Protein AF-A0A933JMQ9-F1 (afdb_monomer)

Solvent-accessible surface area (backbone atoms only — not comparable to full-atom values): 10063 Å² total; per-residue (Å²): 136,86,81,81,79,75,76,70,71,71,78,84,66,89,56,101,72,73,67,90,61,61,80,86,58,69,77,81,62,94,54,58,66,63,51,56,69,72,46,51,73,66,56,51,49,51,52,50,54,51,50,53,54,57,72,73,46,56,68,68,60,53,48,56,49,53,53,49,48,52,54,49,67,73,40,56,73,70,57,37,47,54,52,46,53,52,47,56,56,53,67,72,46,53,73,68,55,48,50,51,52,49,53,56,46,55,56,50,67,73,45,57,72,67,59,42,49,51,51,50,52,52,51,45,56,56,68,71,43,52,74,66,56,45,50,55,50,52,52,52,52,50,56,57,66,73,46,52,75,68,56,50,50,52,50,51,51,54,55,50,51,58,58,62,76,74,110

Mean predicted aligned error: 11.61 Å

Sequence (167 aa):
MRTSRRQFIAASVGSALVWTADPARADPPPDRVAWWNSLSPEDKAELRERLKRWKAMPAEKRQEILEAAQKLHALEPREREAVRDSFRRYRGFGPRDRARMRRNYDEFRKLPPDERHRLKKLAMKFGELSPEDKAKLIERINRWRDLTPEQKQKLRKRIRARRQGNQ

Foldseek 3Di:
DDDPPPPPPPLPPPQPDDDPPQPVDDDCPPDNPVVQVPDDPVRNVVVVVSVVVLVPDDPVSNVVVVVVVVVLVPDDPVVNVVSSVVVVVLVPDDPVVVVVVSVVVVVLVPDDPVVNVVVSVVVVVLVPDDPVVNVVVVVVVVVQVPDDPVRNVVVVVVVVVVVVVVD

Structure (mmCIF, N/CA/C/O backbone):
data_AF-A0A933JMQ9-F1
#
_entry.id   AF-A0A933JMQ9-F1
#
loop_
_atom_site.group_PDB
_atom_site.id
_atom_site.type_symbol
_atom_site.label_atom_id
_atom_site.label_alt_id
_atom_site.label_comp_id
_atom_site.label_asym_id
_atom_site.label_entity_id
_atom_site.label_seq_id
_atom_site.pdbx_PDB_ins_code
_atom_site.Cartn_x
_atom_site.Cartn_y
_atom_site.Cartn_z
_atom_site.occupancy
_atom_site.B_iso_or_equiv
_atom_site.auth_seq_id
_atom_site.auth_comp_id
_atom_site.auth_asym_id
_atom_site.auth_atom_id
_atom_site.pdbx_PDB_model_num
ATOM 1 N N . MET A 1 1 ? -9.388 30.200 3.494 1.00 30.69 1 MET A N 1
ATOM 2 C CA . MET A 1 1 ? -9.664 28.928 4.204 1.00 30.69 1 MET A CA 1
ATOM 3 C C . MET A 1 1 ? -9.067 27.769 3.407 1.00 30.69 1 MET A C 1
ATOM 5 O O . MET A 1 1 ? -9.546 27.476 2.323 1.00 30.69 1 MET A O 1
ATOM 9 N N . ARG A 1 2 ? -7.959 27.175 3.873 1.00 30.89 2 ARG A N 1
ATOM 10 C CA . ARG A 1 2 ? -7.242 26.085 3.180 1.00 30.89 2 ARG A CA 1
ATOM 11 C C . ARG A 1 2 ? -7.765 24.731 3.670 1.00 30.89 2 ARG A C 1
ATOM 13 O O . ARG A 1 2 ? -7.310 24.230 4.692 1.00 30.89 2 ARG A O 1
ATOM 20 N N . THR A 1 3 ? -8.707 24.123 2.954 1.00 29.98 3 THR A N 1
ATOM 21 C CA . THR A 1 3 ? -9.078 22.719 3.185 1.00 29.98 3 THR A CA 1
ATOM 22 C C . THR A 1 3 ? -7.978 21.816 2.642 1.00 29.98 3 THR A C 1
ATOM 24 O O . THR A 1 3 ? -7.867 21.585 1.439 1.00 29.98 3 THR A O 1
ATOM 27 N N . SER A 1 4 ? -7.141 21.319 3.548 1.00 30.45 4 SER A N 1
ATOM 28 C CA . SER A 1 4 ? -6.141 20.292 3.275 1.00 30.45 4 SER A CA 1
ATOM 29 C C . SER A 1 4 ? -6.853 18.967 2.983 1.00 30.45 4 SER A C 1
ATOM 31 O O . SER A 1 4 ? -7.064 18.148 3.873 1.00 30.45 4 SER A O 1
ATOM 33 N N . ARG A 1 5 ? -7.259 18.750 1.726 1.00 36.53 5 ARG A N 1
ATOM 34 C CA . ARG A 1 5 ? -7.640 17.422 1.227 1.00 36.53 5 ARG A CA 1
ATOM 35 C C . ARG A 1 5 ? -6.366 16.590 1.093 1.00 36.53 5 ARG A C 1
ATOM 37 O O . ARG A 1 5 ? -5.808 16.443 0.011 1.00 36.53 5 ARG A O 1
ATOM 44 N N . ARG A 1 6 ? -5.876 16.056 2.214 1.00 32.38 6 ARG A N 1
ATOM 45 C CA . ARG A 1 6 ? -4.924 14.941 2.201 1.00 32.38 6 ARG A CA 1
ATOM 46 C C . ARG A 1 6 ? -5.702 13.699 1.789 1.00 32.38 6 ARG A C 1
ATOM 48 O O . ARG A 1 6 ? -6.183 12.945 2.627 1.00 32.38 6 ARG A O 1
ATOM 55 N N . GLN A 1 7 ? -5.866 13.527 0.481 1.00 30.81 7 GLN A N 1
ATOM 56 C CA . GLN A 1 7 ? -6.323 12.269 -0.078 1.00 30.81 7 GLN A CA 1
ATOM 57 C C . GLN A 1 7 ? -5.282 11.208 0.289 1.00 30.81 7 GLN A C 1
ATOM 59 O O . GLN A 1 7 ? -4.208 11.123 -0.302 1.00 30.81 7 GLN A O 1
ATOM 64 N N . PHE A 1 8 ? -5.571 10.410 1.314 1.00 28.56 8 PHE A N 1
ATOM 65 C CA . PHE A 1 8 ? -4.935 9.111 1.439 1.00 28.56 8 PHE A CA 1
ATOM 66 C C . PHE A 1 8 ? -5.478 8.279 0.286 1.00 28.56 8 PHE A C 1
ATOM 68 O O . PHE A 1 8 ? -6.550 7.682 0.387 1.00 28.56 8 PHE A O 1
ATOM 75 N N . ILE A 1 9 ? -4.741 8.252 -0.823 1.00 30.95 9 ILE A N 1
ATOM 76 C CA . ILE A 1 9 ? -4.864 7.169 -1.786 1.00 30.95 9 ILE A CA 1
ATOM 77 C C . ILE A 1 9 ? -4.535 5.916 -0.981 1.00 30.95 9 ILE A C 1
ATOM 79 O O . ILE A 1 9 ? -3.373 5.614 -0.711 1.00 30.95 9 ILE A O 1
ATOM 83 N N . ALA A 1 10 ? -5.578 5.220 -0.521 1.00 28.97 10 ALA A N 1
ATOM 84 C CA . ALA A 1 10 ? -5.474 3.833 -0.121 1.00 28.97 10 ALA A CA 1
ATOM 85 C C . ALA A 1 10 ? -4.756 3.160 -1.283 1.00 28.97 10 ALA A C 1
ATOM 87 O O . ALA A 1 10 ? -5.319 3.112 -2.378 1.00 28.97 10 ALA A O 1
ATOM 88 N N . ALA A 1 11 ? -3.489 2.792 -1.067 1.00 30.73 11 ALA A N 1
ATOM 89 C CA . ALA A 1 11 ? -2.589 2.297 -2.090 1.00 30.73 11 ALA A CA 1
ATOM 90 C C . ALA A 1 11 ? -3.276 1.131 -2.800 1.00 30.73 11 ALA A C 1
ATOM 92 O O . ALA A 1 11 ? -3.293 -0.008 -2.339 1.00 30.73 11 ALA A O 1
ATOM 93 N N . SER A 1 12 ? -3.920 1.464 -3.913 1.00 31.66 12 SER A N 1
ATOM 94 C CA . SER A 1 12 ? -4.711 0.567 -4.734 1.00 31.66 12 SER A CA 1
ATOM 95 C C . SER A 1 12 ? -3.762 -0.084 -5.721 1.00 31.66 12 SER A C 1
ATOM 97 O O . SER A 1 12 ? -3.958 -0.006 -6.923 1.00 31.66 12 SER A O 1
ATOM 99 N N . VAL A 1 13 ? -2.687 -0.677 -5.202 1.00 35.91 13 VAL A N 1
ATOM 100 C CA . VAL A 1 13 ? -1.747 -1.461 -5.996 1.00 35.91 13 VAL A CA 1
ATOM 101 C C . VAL A 1 13 ? -1.381 -2.709 -5.206 1.00 35.91 13 VAL A C 1
ATOM 103 O O . VAL A 1 13 ? -0.222 -3.009 -4.942 1.00 35.91 13 VAL A O 1
ATOM 106 N N . GLY A 1 14 ? -2.394 -3.485 -4.831 1.00 36.31 14 GLY A N 1
ATOM 107 C CA . GLY A 1 14 ? -2.199 -4.923 -4.879 1.00 36.31 14 GLY A CA 1
ATOM 108 C C . GLY A 1 14 ? -2.503 -5.381 -6.294 1.00 36.31 14 GLY A C 1
ATOM 109 O O . GLY A 1 14 ? -3.599 -5.789 -6.667 1.00 36.31 14 GLY A O 1
ATOM 110 N N . SER A 1 15 ? -1.472 -5.243 -7.104 1.00 34.50 15 SER A N 1
ATOM 111 C CA . SER A 1 15 ? -1.192 -6.122 -8.215 1.00 34.50 15 SER A CA 1
ATOM 112 C C . SER A 1 15 ? 0.311 -6.130 -8.332 1.00 34.50 15 SER A C 1
ATOM 114 O O . SER A 1 15 ? 0.947 -5.108 -8.574 1.00 34.50 15 SER A O 1
ATOM 116 N N . ALA A 1 16 ? 0.867 -7.293 -8.024 1.00 36.97 16 ALA A N 1
ATOM 117 C CA . ALA A 1 16 ? 2.265 -7.626 -8.155 1.00 36.97 16 ALA A CA 1
ATOM 118 C C . ALA A 1 16 ? 2.691 -7.497 -9.621 1.00 36.97 16 ALA A C 1
ATOM 120 O O . ALA A 1 16 ? 2.722 -8.489 -10.329 1.00 36.97 16 ALA A O 1
ATOM 121 N N . LEU A 1 17 ? 2.956 -6.263 -10.044 1.00 35.16 17 LEU A N 1
ATOM 122 C CA . LEU A 1 17 ? 3.729 -5.835 -11.208 1.00 35.16 17 LEU A CA 1
ATOM 123 C C . LEU A 1 17 ? 3.937 -4.335 -11.107 1.00 35.16 17 LEU A C 1
ATOM 125 O O . LEU A 1 17 ? 3.631 -3.545 -11.996 1.00 35.16 17 LEU A O 1
ATOM 129 N N . VAL A 1 18 ? 4.486 -3.936 -9.968 1.00 35.41 18 VAL A N 1
ATOM 130 C CA . VAL A 1 18 ? 5.173 -2.666 -9.959 1.00 35.41 18 VAL A CA 1
ATOM 131 C C . VAL A 1 18 ? 6.511 -2.912 -10.630 1.00 35.41 18 VAL A C 1
ATOM 133 O O . VAL A 1 18 ? 7.369 -3.611 -10.091 1.00 35.41 18 VAL A O 1
ATOM 136 N N . TRP A 1 19 ? 6.601 -2.420 -11.862 1.00 36.66 19 TRP A N 1
ATOM 137 C CA . TRP A 1 19 ? 7.791 -1.812 -12.436 1.00 36.66 19 TRP A CA 1
ATOM 138 C C . TRP A 1 19 ? 8.995 -1.866 -11.484 1.00 36.66 19 TRP A C 1
ATOM 140 O O . TRP A 1 19 ? 9.073 -1.117 -10.514 1.00 36.66 19 TRP A O 1
ATOM 150 N N . THR A 1 20 ? 9.968 -2.731 -11.757 1.00 36.00 20 THR A N 1
ATOM 151 C CA . THR A 1 20 ? 11.295 -2.605 -11.138 1.00 36.00 20 THR A CA 1
ATOM 152 C C . THR A 1 20 ? 12.093 -1.446 -11.750 1.00 36.00 20 THR A C 1
ATOM 154 O O . THR A 1 20 ? 13.255 -1.252 -11.416 1.00 36.00 20 THR A O 1
ATOM 157 N N . ALA A 1 21 ? 11.494 -0.627 -12.620 1.00 34.66 21 ALA A N 1
ATOM 158 C CA . ALA A 1 21 ? 12.013 0.702 -12.893 1.00 34.66 21 ALA A CA 1
ATOM 159 C C . ALA A 1 21 ? 11.570 1.598 -11.738 1.00 34.66 21 ALA A C 1
ATOM 161 O O . ALA A 1 21 ? 10.384 1.717 -11.436 1.00 34.66 21 ALA A O 1
ATOM 162 N N . ASP A 1 22 ? 12.559 2.152 -11.050 1.00 34.91 22 ASP A N 1
ATOM 163 C CA . ASP A 1 22 ? 12.359 3.231 -10.106 1.00 34.91 22 ASP A CA 1
ATOM 164 C C . ASP A 1 22 ? 11.391 4.265 -10.707 1.00 34.91 22 ASP A C 1
ATOM 166 O O . ASP A 1 22 ? 11.686 4.794 -11.781 1.00 34.91 22 A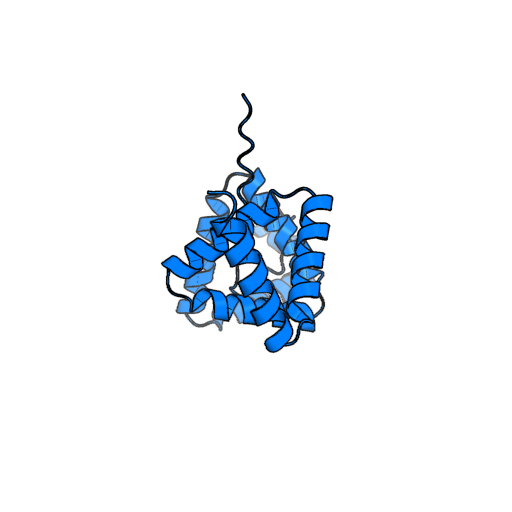SP A O 1
ATOM 170 N N . PRO A 1 23 ? 10.244 4.570 -10.077 1.00 40.47 23 PRO A N 1
ATOM 171 C CA . PRO A 1 23 ? 9.384 5.641 -10.559 1.00 40.47 23 PRO A CA 1
ATOM 172 C C . PRO A 1 23 ? 10.049 7.031 -10.484 1.00 40.47 23 PRO A C 1
ATOM 174 O O . PRO A 1 23 ? 9.430 8.012 -10.894 1.00 40.47 23 PRO A O 1
ATOM 177 N N . ALA A 1 24 ? 11.284 7.121 -9.970 1.00 40.38 24 ALA A N 1
ATOM 178 C CA . ALA A 1 24 ? 12.175 8.265 -10.133 1.00 40.38 24 ALA A CA 1
ATOM 179 C C . ALA A 1 24 ? 12.705 8.451 -11.571 1.00 40.38 24 ALA A C 1
ATOM 181 O O . ALA A 1 24 ? 13.220 9.525 -11.873 1.00 40.38 24 ALA A O 1
ATOM 182 N N . ARG A 1 25 ? 12.579 7.468 -12.482 1.00 42.81 25 ARG A N 1
ATOM 183 C CA . ARG A 1 25 ? 12.812 7.715 -13.913 1.00 42.81 25 ARG A CA 1
ATOM 184 C C . ARG A 1 25 ? 11.520 8.217 -14.556 1.00 42.81 25 ARG A C 1
ATOM 186 O O . ARG A 1 25 ? 10.492 7.546 -14.523 1.00 42.81 25 ARG A O 1
ATOM 193 N N . ALA A 1 26 ? 11.639 9.443 -15.057 1.00 46.56 26 ALA A N 1
ATOM 194 C CA . ALA A 1 26 ? 10.685 10.253 -15.793 1.00 46.56 26 ALA A CA 1
ATOM 195 C C . ALA A 1 26 ? 9.916 9.495 -16.888 1.00 46.56 26 ALA A C 1
ATOM 197 O O . ALA A 1 26 ? 10.225 8.348 -17.216 1.00 46.56 26 ALA A O 1
ATOM 198 N N . ASP A 1 27 ? 8.924 10.175 -17.464 1.00 48.81 27 ASP A N 1
ATOM 199 C CA . ASP A 1 27 ? 8.277 9.776 -18.714 1.00 48.81 27 ASP A CA 1
ATOM 200 C C . ASP A 1 27 ? 9.300 9.200 -19.712 1.00 48.81 27 ASP A C 1
ATOM 202 O O . ASP A 1 27 ? 10.447 9.665 -19.744 1.00 48.81 27 ASP A O 1
ATOM 206 N N . PRO A 1 28 ? 8.933 8.162 -20.493 1.00 51.94 28 PRO A N 1
ATOM 207 C CA . PRO A 1 28 ? 9.865 7.558 -21.434 1.00 51.94 28 PRO A CA 1
ATOM 208 C C . PRO A 1 28 ? 10.463 8.666 -22.310 1.00 51.94 28 PRO A C 1
ATOM 210 O O . PRO A 1 28 ? 9.697 9.477 -22.839 1.00 51.94 28 PRO A O 1
ATOM 213 N N . PRO A 1 29 ? 11.801 8.731 -22.440 1.00 60.31 29 PRO A N 1
ATOM 214 C CA . PRO A 1 29 ? 12.446 9.803 -23.179 1.00 60.31 29 PRO A CA 1
ATOM 215 C C . PRO A 1 29 ? 11.890 9.857 -24.608 1.00 60.31 29 PRO A C 1
ATOM 217 O O . PRO A 1 29 ? 11.539 8.808 -25.166 1.00 60.31 29 PRO A O 1
ATOM 220 N N . PRO A 1 30 ? 11.788 11.063 -25.195 1.00 58.69 30 PRO A N 1
ATOM 221 C CA . PRO A 1 30 ? 11.147 11.263 -26.493 1.00 58.69 30 PRO A CA 1
ATOM 222 C C . PRO A 1 30 ? 11.779 10.395 -27.590 1.00 58.69 30 PRO A C 1
ATOM 224 O O . PRO A 1 30 ? 11.060 9.880 -28.443 1.00 58.69 30 PRO A O 1
ATOM 227 N N . ASP A 1 31 ? 13.089 10.140 -27.506 1.00 81.44 31 ASP A N 1
ATOM 228 C CA . ASP A 1 31 ? 13.784 9.164 -28.344 1.00 81.44 31 ASP A CA 1
ATOM 229 C C . ASP A 1 31 ? 14.055 7.853 -27.586 1.00 81.44 31 ASP A C 1
ATOM 231 O O . ASP A 1 31 ? 14.994 7.718 -26.793 1.00 81.44 31 ASP A O 1
ATOM 235 N N . ARG A 1 32 ? 13.219 6.850 -27.864 1.00 74.56 32 ARG A N 1
ATOM 236 C CA . ARG A 1 32 ? 13.323 5.517 -27.257 1.00 74.56 32 ARG A CA 1
ATOM 237 C C . ARG A 1 32 ? 14.449 4.674 -27.850 1.00 74.56 32 ARG A C 1
ATOM 239 O O . ARG A 1 32 ? 14.926 3.770 -27.165 1.00 74.56 32 ARG A O 1
ATOM 246 N N . VAL A 1 33 ? 14.858 4.938 -29.092 1.00 79.44 33 VAL A N 1
ATOM 247 C CA . VAL A 1 33 ? 15.912 4.176 -29.775 1.00 79.44 33 VAL A CA 1
ATOM 248 C C . VAL A 1 33 ? 17.271 4.614 -29.247 1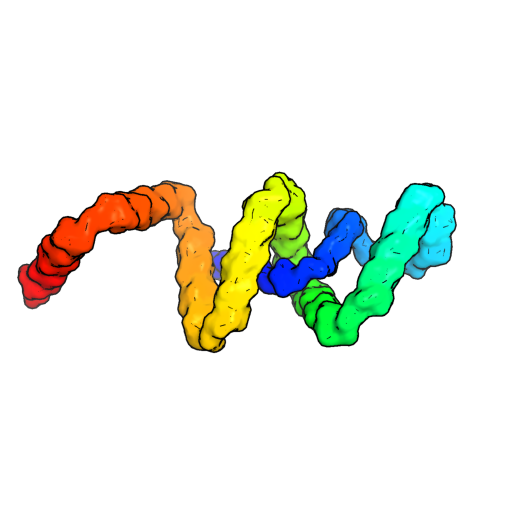.00 79.44 33 VAL A C 1
ATOM 250 O O . VAL A 1 33 ? 18.059 3.765 -28.827 1.00 79.44 33 VAL A O 1
ATOM 253 N N . ALA A 1 34 ? 17.516 5.924 -29.168 1.00 81.88 34 ALA A N 1
ATOM 254 C CA . ALA A 1 34 ? 18.722 6.461 -28.544 1.00 81.88 34 ALA A CA 1
ATOM 255 C C . ALA A 1 34 ? 18.822 6.051 -27.068 1.00 81.88 34 ALA A C 1
ATOM 257 O O . ALA A 1 34 ? 19.869 5.569 -26.630 1.00 81.88 34 ALA A O 1
ATOM 258 N N . TRP A 1 35 ? 17.717 6.143 -26.315 1.00 81.75 35 TRP A N 1
ATOM 259 C CA . TRP A 1 35 ? 17.674 5.672 -24.930 1.00 81.75 35 TRP A CA 1
ATOM 260 C C . TRP A 1 35 ? 18.012 4.187 -24.818 1.00 81.75 35 TRP A C 1
ATOM 262 O O . TRP A 1 35 ? 18.888 3.830 -24.035 1.00 81.75 35 TRP A O 1
ATOM 272 N N . TRP A 1 36 ? 17.388 3.324 -25.623 1.00 77.75 36 TRP A N 1
ATOM 273 C CA . TRP A 1 36 ? 17.691 1.895 -25.614 1.00 77.75 36 TRP A CA 1
ATOM 274 C C . TRP A 1 36 ? 19.164 1.636 -25.918 1.00 77.75 36 TRP A C 1
ATOM 276 O O . TRP A 1 36 ? 19.804 0.858 -25.216 1.00 77.75 36 TRP A O 1
ATOM 286 N N . ASN A 1 37 ? 19.725 2.309 -26.922 1.00 87.69 37 ASN A N 1
ATOM 287 C CA . ASN A 1 37 ? 21.125 2.146 -27.295 1.00 87.69 37 ASN A CA 1
ATOM 288 C C . ASN A 1 37 ? 22.080 2.577 -26.175 1.00 87.69 37 ASN A C 1
ATOM 290 O O . ASN A 1 37 ? 23.073 1.881 -25.969 1.00 87.69 37 ASN A O 1
ATOM 294 N N . SER A 1 38 ? 21.723 3.610 -25.402 1.00 82.56 38 SER A N 1
ATOM 295 C CA . SER A 1 38 ? 22.488 4.096 -24.244 1.00 82.56 38 SER A CA 1
ATOM 296 C C . SER A 1 38 ? 22.472 3.183 -23.009 1.00 82.56 38 SER A C 1
ATOM 298 O O . SER A 1 38 ? 23.262 3.397 -22.093 1.00 82.56 38 SER A O 1
ATOM 300 N N . LEU A 1 39 ? 21.594 2.173 -22.953 1.00 81.62 39 LEU A N 1
ATOM 301 C CA . LEU A 1 39 ? 21.542 1.240 -21.823 1.00 81.62 39 LEU A CA 1
ATOM 302 C C . LEU A 1 39 ? 22.727 0.270 -21.836 1.00 81.62 39 LEU A C 1
ATOM 304 O O . LEU A 1 39 ? 23.134 -0.217 -22.902 1.00 81.62 39 LEU A O 1
ATOM 308 N N . SER A 1 40 ? 23.211 -0.084 -20.641 1.00 86.56 40 SER A N 1
ATOM 309 C CA . SER A 1 40 ? 24.221 -1.130 -20.491 1.00 86.56 40 SER A CA 1
ATOM 310 C C . SER A 1 40 ? 23.682 -2.494 -20.956 1.00 86.56 40 SER A C 1
ATOM 312 O O . SER A 1 40 ? 22.460 -2.703 -21.029 1.00 86.56 40 SER A O 1
ATOM 314 N N . PRO A 1 41 ? 24.560 -3.452 -21.299 1.00 90.19 41 PRO A N 1
ATOM 315 C CA . PRO A 1 41 ? 24.145 -4.819 -21.601 1.00 90.19 41 PRO A CA 1
ATOM 316 C C . PRO A 1 41 ? 23.288 -5.447 -20.490 1.00 90.19 41 PRO A C 1
ATOM 318 O O . PRO A 1 41 ? 22.300 -6.122 -20.793 1.00 90.19 41 PRO A O 1
ATOM 321 N N . GLU A 1 42 ? 23.616 -5.174 -19.226 1.00 82.44 42 GLU A N 1
ATOM 322 C CA . GLU A 1 42 ? 22.907 -5.666 -18.041 1.00 82.44 42 GLU A CA 1
ATOM 323 C C . GLU A 1 42 ? 21.493 -5.082 -17.955 1.00 82.44 42 GLU A C 1
ATOM 325 O O . GLU A 1 42 ? 20.526 -5.831 -17.799 1.00 82.44 42 GLU A O 1
ATOM 330 N N . ASP A 1 43 ? 21.345 -3.768 -18.152 1.00 78.19 43 ASP A N 1
ATOM 331 C CA . ASP A 1 43 ? 20.042 -3.094 -18.165 1.00 78.19 43 ASP A CA 1
ATOM 332 C C . ASP A 1 43 ? 19.154 -3.625 -19.302 1.00 78.19 43 ASP A C 1
ATOM 334 O O . ASP A 1 43 ? 17.967 -3.918 -19.113 1.00 78.19 43 ASP A O 1
ATOM 338 N N . LYS A 1 44 ? 19.731 -3.813 -20.498 1.00 81.06 44 LYS A N 1
ATOM 339 C CA . LYS A 1 44 ? 19.026 -4.410 -21.644 1.00 81.06 44 LYS A CA 1
ATOM 340 C C . LYS A 1 44 ? 18.578 -5.838 -21.335 1.00 81.06 44 LYS A C 1
ATOM 342 O O . LYS A 1 44 ? 17.460 -6.214 -21.695 1.00 81.06 44 LYS A O 1
ATOM 347 N N . ALA A 1 45 ? 19.427 -6.644 -20.695 1.00 83.31 45 ALA A N 1
ATOM 348 C CA . ALA A 1 45 ? 19.089 -8.007 -20.289 1.00 83.31 45 ALA A CA 1
ATOM 349 C C . ALA A 1 45 ? 17.950 -8.019 -19.260 1.00 83.31 45 ALA A C 1
ATOM 351 O O . ALA A 1 45 ? 16.980 -8.764 -19.423 1.00 83.31 45 ALA A O 1
ATOM 352 N N . GLU A 1 46 ? 17.995 -7.133 -18.264 1.00 81.25 46 GLU A N 1
ATOM 353 C CA . GLU A 1 46 ? 16.932 -7.026 -17.270 1.00 81.25 46 GLU A CA 1
ATOM 354 C C . GLU A 1 46 ? 15.590 -6.632 -17.910 1.00 81.25 46 GLU A C 1
ATOM 356 O O . GLU A 1 46 ? 14.550 -7.234 -17.619 1.00 81.25 46 GLU A O 1
ATOM 361 N N . LEU A 1 47 ? 15.592 -5.652 -18.819 1.00 77.12 47 LEU A N 1
ATOM 362 C CA . LEU A 1 47 ? 14.387 -5.237 -19.539 1.00 77.12 47 LEU A CA 1
ATOM 363 C C . LEU A 1 47 ? 13.807 -6.363 -20.403 1.00 77.12 47 LEU A C 1
ATOM 365 O O . LEU A 1 47 ? 12.584 -6.533 -20.432 1.00 77.12 47 LEU A O 1
ATOM 369 N N . ARG A 1 48 ? 14.651 -7.176 -21.052 1.00 82.19 48 ARG A N 1
ATOM 370 C CA . ARG A 1 48 ? 14.200 -8.365 -21.796 1.00 82.19 48 ARG A CA 1
ATOM 371 C C . ARG A 1 48 ? 13.544 -9.395 -20.877 1.00 82.19 48 ARG A C 1
ATOM 373 O O . ARG A 1 48 ? 12.454 -9.868 -21.194 1.00 82.19 48 ARG A O 1
ATOM 380 N N . GLU A 1 49 ? 14.133 -9.686 -19.719 1.00 82.19 49 GLU A N 1
ATOM 381 C CA . GLU A 1 49 ? 13.546 -10.619 -18.745 1.00 82.19 49 GLU A CA 1
ATOM 382 C C . GLU A 1 49 ? 12.233 -10.097 -18.146 1.00 82.19 49 GLU A C 1
ATOM 384 O O . GLU A 1 49 ? 11.278 -10.848 -17.924 1.00 82.19 49 GLU A O 1
ATOM 389 N N . ARG A 1 50 ? 12.124 -8.786 -17.917 1.00 76.94 50 ARG A N 1
ATOM 390 C CA . ARG A 1 50 ? 10.852 -8.154 -17.530 1.00 76.94 50 ARG A CA 1
ATOM 391 C C . ARG A 1 50 ? 9.800 -8.307 -18.629 1.00 76.94 50 ARG A C 1
ATOM 393 O O . ARG A 1 50 ? 8.669 -8.676 -18.320 1.00 76.94 50 ARG A O 1
ATOM 400 N N . LEU A 1 51 ? 10.162 -8.085 -19.895 1.00 79.38 51 LEU A N 1
ATOM 401 C CA . LEU A 1 51 ? 9.254 -8.257 -21.032 1.00 79.38 51 LEU A CA 1
ATOM 402 C C . LEU A 1 51 ? 8.807 -9.715 -21.189 1.00 79.38 51 LEU A C 1
ATOM 404 O O . LEU A 1 51 ? 7.630 -9.968 -21.438 1.00 79.38 51 LEU A O 1
ATOM 408 N N . LYS A 1 52 ? 9.718 -10.677 -21.016 1.00 84.81 52 LYS A N 1
ATOM 409 C CA . LYS A 1 52 ? 9.399 -12.109 -21.034 1.00 84.81 52 LYS A CA 1
ATOM 410 C C . LYS A 1 52 ? 8.379 -12.456 -19.952 1.00 84.81 52 LYS A C 1
ATOM 412 O O . LYS A 1 52 ? 7.353 -13.058 -20.257 1.00 84.81 52 LYS A O 1
ATOM 417 N N . ARG A 1 53 ? 8.606 -12.000 -18.713 1.00 83.88 53 ARG A N 1
ATOM 418 C CA . ARG A 1 53 ? 7.644 -12.162 -17.611 1.00 83.88 53 ARG A CA 1
ATOM 419 C C . AR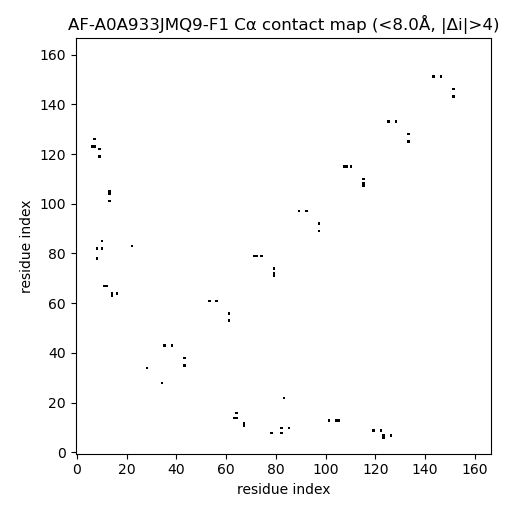G A 1 53 ? 6.301 -11.507 -17.925 1.00 83.88 53 ARG A C 1
ATOM 421 O O . ARG A 1 53 ? 5.279 -12.145 -17.720 1.00 83.88 53 ARG A O 1
ATOM 428 N N . TRP A 1 54 ? 6.301 -10.285 -18.462 1.00 78.56 54 TRP A N 1
ATOM 429 C CA . TRP A 1 54 ? 5.081 -9.594 -18.891 1.00 78.56 54 TRP A CA 1
ATOM 430 C C . TRP A 1 54 ? 4.286 -10.410 -19.909 1.00 78.56 54 TRP A C 1
ATOM 432 O O . TRP A 1 54 ? 3.091 -10.618 -19.737 1.00 78.56 54 TRP A O 1
ATOM 442 N N . LYS A 1 55 ? 4.951 -10.913 -20.954 1.00 84.31 55 LYS A N 1
ATOM 443 C CA . LYS A 1 55 ? 4.317 -11.727 -22.000 1.00 84.31 55 LYS A CA 1
ATOM 444 C C . LYS A 1 55 ? 3.780 -13.060 -21.474 1.00 84.31 55 LYS A C 1
ATOM 446 O O . LYS A 1 55 ? 2.773 -13.527 -21.987 1.00 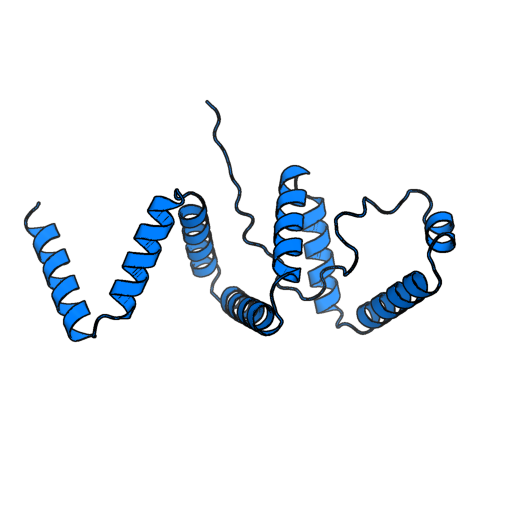84.31 55 LYS A O 1
ATOM 451 N N . ALA A 1 56 ? 4.423 -13.638 -20.461 1.00 91.06 56 ALA A N 1
ATOM 452 C CA . ALA A 1 56 ? 4.001 -14.888 -19.832 1.00 91.06 56 ALA A CA 1
ATOM 453 C C . ALA A 1 56 ? 2.825 -14.729 -18.844 1.00 91.06 56 ALA A C 1
ATOM 455 O O . ALA A 1 56 ? 2.340 -15.725 -18.313 1.00 91.06 56 ALA A O 1
ATOM 456 N N . MET A 1 57 ? 2.370 -13.504 -18.556 1.00 86.25 57 MET A N 1
ATOM 457 C CA . MET A 1 57 ? 1.258 -13.283 -17.627 1.00 86.25 57 MET A CA 1
ATOM 458 C C . MET A 1 57 ? -0.107 -13.532 -18.275 1.00 86.25 57 MET A C 1
ATOM 460 O O . MET A 1 57 ? -0.301 -13.173 -19.442 1.00 86.25 57 MET A O 1
ATOM 464 N N . PRO A 1 58 ? -1.090 -14.035 -17.499 1.00 93.06 58 PRO A N 1
ATOM 465 C CA . PRO A 1 58 ? -2.481 -14.117 -17.937 1.00 93.06 58 PRO A CA 1
ATOM 466 C C . PRO A 1 58 ? -2.995 -12.771 -18.463 1.00 93.06 58 PRO A C 1
ATOM 468 O O . PRO A 1 58 ? -2.586 -11.705 -17.984 1.00 93.06 58 PRO A O 1
ATOM 471 N N . ALA A 1 59 ? -3.879 -12.804 -19.461 1.00 89.12 59 ALA A N 1
ATOM 472 C CA . ALA A 1 59 ? -4.410 -11.598 -20.098 1.00 89.12 59 ALA A CA 1
ATOM 473 C C . ALA A 1 59 ? -5.122 -10.689 -19.087 1.00 89.12 59 ALA A C 1
ATOM 475 O O . ALA A 1 59 ? -4.888 -9.483 -19.067 1.00 89.12 59 ALA A O 1
ATOM 476 N N . GLU A 1 60 ? -5.876 -11.286 -18.171 1.00 84.81 60 GLU A N 1
ATOM 477 C CA . GLU A 1 60 ? -6.601 -10.618 -17.092 1.00 84.81 60 GLU A CA 1
ATOM 478 C C . GLU A 1 60 ? -5.626 -9.877 -16.178 1.00 84.81 60 G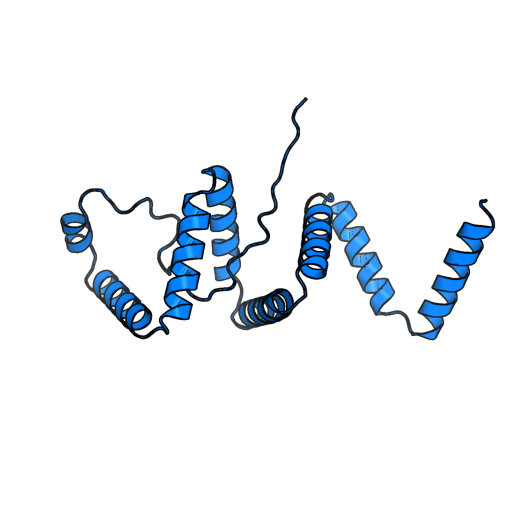LU A C 1
ATOM 480 O O . GLU A 1 60 ? -5.838 -8.722 -15.814 1.00 84.81 60 GLU A O 1
ATOM 485 N N . LYS A 1 61 ? -4.493 -10.514 -15.855 1.00 78.56 61 LYS A N 1
ATOM 486 C CA . LYS A 1 61 ? -3.473 -9.902 -15.005 1.00 78.56 61 LYS A CA 1
ATOM 487 C C . LYS A 1 61 ? -2.819 -8.707 -15.687 1.00 78.56 61 LYS A C 1
ATOM 489 O O . LYS A 1 61 ? -2.615 -7.682 -15.039 1.00 78.56 61 LYS A O 1
ATOM 494 N N . ARG A 1 62 ? -2.503 -8.826 -16.980 1.00 81.00 62 ARG A N 1
ATOM 495 C CA . ARG A 1 62 ? -1.978 -7.709 -17.780 1.00 81.00 62 ARG A CA 1
ATOM 496 C C . ARG A 1 62 ? -2.980 -6.557 -17.827 1.00 81.00 62 ARG A C 1
ATOM 498 O O . ARG A 1 62 ? -2.579 -5.415 -17.618 1.00 81.00 62 ARG A O 1
ATOM 505 N N . GLN A 1 63 ? -4.263 -6.860 -18.011 1.00 82.25 63 GLN A N 1
ATOM 506 C CA . GLN A 1 63 ? -5.332 -5.867 -18.040 1.00 82.25 63 GLN A CA 1
ATOM 507 C C . GLN A 1 63 ? -5.457 -5.108 -16.710 1.00 82.25 63 GLN A C 1
ATOM 509 O O . GLN A 1 63 ? -5.457 -3.878 -16.715 1.00 82.25 63 GLN A O 1
ATOM 514 N N . GLU A 1 64 ? -5.440 -5.803 -15.565 1.00 78.19 64 GLU A N 1
ATOM 515 C CA . GLU A 1 64 ? -5.454 -5.150 -14.244 1.00 78.19 64 GLU A CA 1
ATOM 516 C C . GLU A 1 64 ? -4.310 -4.132 -14.080 1.00 78.19 64 GLU A C 1
ATOM 518 O O . GLU A 1 64 ? -4.471 -3.081 -13.454 1.00 78.19 64 GLU A O 1
ATOM 523 N N . ILE A 1 65 ? -3.134 -4.438 -14.632 1.00 76.81 65 ILE A N 1
ATOM 524 C CA . ILE A 1 65 ? -1.950 -3.578 -14.525 1.00 76.81 65 ILE A CA 1
ATOM 525 C C . ILE A 1 65 ? -2.058 -2.375 -15.453 1.00 76.81 65 ILE A C 1
ATOM 527 O O . ILE A 1 65 ? -1.687 -1.272 -15.052 1.00 76.81 65 ILE A O 1
ATOM 531 N N . LEU A 1 66 ? -2.583 -2.565 -16.665 1.00 77.94 66 LEU A N 1
ATOM 532 C CA . LEU A 1 66 ? -2.843 -1.469 -17.596 1.00 77.94 66 LEU A CA 1
ATOM 533 C C . LEU A 1 66 ? -3.853 -0.478 -17.007 1.00 77.94 66 LEU A C 1
ATOM 535 O O . LEU A 1 66 ? -3.607 0.726 -17.023 1.00 77.94 66 LEU A O 1
ATOM 539 N N . GLU A 1 67 ? -4.933 -0.966 -16.397 1.00 79.25 67 GLU A N 1
ATOM 540 C CA . GLU A 1 67 ? -5.909 -0.112 -15.711 1.00 79.25 67 GLU A CA 1
ATOM 541 C C . GLU A 1 67 ? -5.304 0.627 -14.514 1.00 79.25 67 GLU A C 1
ATOM 543 O O . GLU A 1 67 ? -5.587 1.806 -14.291 1.00 79.25 67 GLU A O 1
ATOM 548 N N . ALA A 1 68 ? -4.464 -0.048 -13.724 1.00 76.50 68 ALA A N 1
ATOM 549 C CA . ALA A 1 68 ? -3.760 0.588 -12.616 1.00 76.50 68 ALA A CA 1
ATOM 550 C C . ALA A 1 68 ? -2.807 1.692 -13.109 1.00 76.50 68 ALA A C 1
ATOM 552 O O . ALA A 1 68 ? -2.742 2.760 -12.497 1.00 76.50 68 ALA A O 1
ATOM 553 N N . ALA A 1 69 ? -2.111 1.463 -14.227 1.00 76.88 69 ALA A N 1
ATOM 554 C CA . ALA A 1 69 ? -1.245 2.456 -14.851 1.00 76.88 69 ALA A CA 1
ATOM 555 C C . ALA A 1 69 ? -2.046 3.666 -15.350 1.00 76.88 69 ALA A C 1
ATOM 557 O O . ALA A 1 69 ? -1.690 4.798 -15.032 1.00 76.88 69 ALA A O 1
ATOM 558 N N . GLN A 1 70 ? -3.164 3.447 -16.049 1.00 77.44 70 GLN A N 1
ATOM 559 C CA . GLN A 1 70 ? -4.051 4.527 -16.500 1.00 77.44 70 GLN A CA 1
ATOM 560 C C . GLN A 1 70 ? -4.554 5.377 -15.327 1.00 77.44 70 GLN A C 1
ATOM 562 O O . GLN A 1 70 ? -4.466 6.602 -15.371 1.00 77.44 70 GLN A O 1
ATOM 567 N N . LYS A 1 71 ? -4.999 4.735 -14.238 1.00 78.12 71 LYS A N 1
ATOM 568 C CA . LYS A 1 71 ? -5.429 5.435 -13.016 1.00 78.12 71 LYS A CA 1
ATOM 569 C C . LYS A 1 71 ? -4.307 6.282 -12.422 1.00 78.12 71 LYS A C 1
ATOM 571 O O . LYS A 1 71 ? -4.561 7.411 -12.033 1.00 78.12 71 LYS A O 1
ATOM 576 N N . LEU A 1 72 ? -3.079 5.764 -12.371 1.00 75.12 72 LEU A N 1
ATOM 577 C CA . LEU A 1 72 ? -1.914 6.500 -11.869 1.00 75.12 72 LEU A CA 1
ATOM 578 C C . LEU A 1 72 ? -1.538 7.694 -12.764 1.00 75.12 72 LEU A C 1
ATOM 580 O O . LEU A 1 72 ? -1.158 8.746 -12.250 1.00 75.12 72 LEU A O 1
ATOM 584 N N . HIS A 1 73 ? -1.646 7.546 -14.085 1.00 74.38 73 HIS A N 1
ATOM 585 C CA . HIS A 1 73 ? -1.415 8.638 -15.033 1.00 74.38 73 HIS A CA 1
ATOM 586 C C . HIS A 1 73 ? -2.480 9.735 -14.929 1.00 74.38 73 HIS A C 1
ATOM 588 O O . HIS A 1 73 ? -2.142 10.905 -15.082 1.00 74.38 73 HIS A O 1
ATOM 594 N N . ALA A 1 74 ? -3.723 9.376 -14.607 1.00 82.69 74 ALA A N 1
ATOM 595 C CA . ALA A 1 74 ? -4.808 10.328 -14.377 1.00 82.69 74 ALA A CA 1
ATOM 596 C C . ALA A 1 74 ? -4.700 11.091 -13.039 1.00 82.69 74 ALA A C 1
ATOM 598 O O . ALA A 1 74 ? -5.457 12.033 -12.825 1.00 82.69 74 ALA A O 1
ATOM 599 N N . LEU A 1 75 ? -3.790 10.700 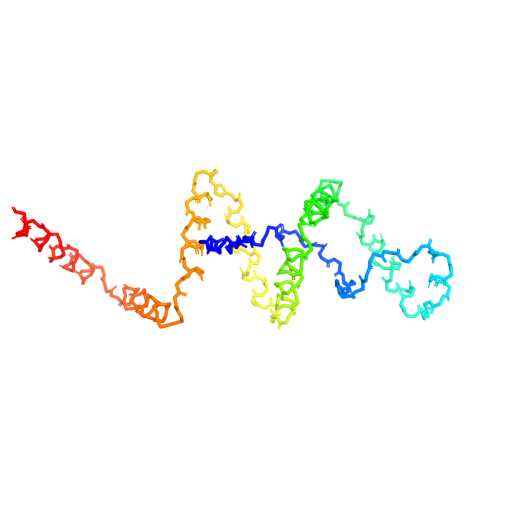-12.134 1.00 78.88 75 LEU A N 1
ATOM 600 C CA . LEU A 1 75 ? -3.551 11.431 -10.887 1.00 78.88 75 LEU A CA 1
ATOM 601 C C . LEU A 1 75 ? -2.761 12.721 -11.122 1.00 78.88 75 LEU A C 1
ATOM 603 O O . LEU A 1 75 ? -1.832 12.757 -11.941 1.00 78.88 75 LEU A O 1
ATOM 607 N N . GLU A 1 76 ? -3.056 13.722 -10.292 1.00 83.88 76 GLU A N 1
ATOM 608 C CA . GLU A 1 76 ? -2.292 14.965 -10.200 1.00 83.88 76 GLU A CA 1
ATOM 609 C C . GLU A 1 76 ? -0.822 14.690 -9.826 1.00 83.88 76 GLU A C 1
ATOM 611 O O . GLU A 1 76 ? -0.537 13.731 -9.095 1.00 83.88 76 GLU A O 1
ATOM 616 N N . PRO A 1 77 ? 0.145 15.537 -10.236 1.00 81.88 77 PRO A N 1
ATOM 617 C CA . PRO A 1 77 ? 1.573 15.283 -10.015 1.00 81.88 77 PRO A CA 1
ATOM 618 C C . PRO A 1 77 ? 1.940 14.976 -8.556 1.00 81.88 77 PRO A C 1
ATOM 620 O O . PRO A 1 77 ? 2.710 14.058 -8.273 1.00 81.88 77 PRO A O 1
ATOM 623 N N . ARG A 1 78 ? 1.335 15.700 -7.606 1.00 80.56 78 ARG A N 1
ATOM 624 C CA . ARG A 1 78 ? 1.562 15.496 -6.168 1.00 80.56 78 ARG A CA 1
ATOM 625 C C . ARG A 1 78 ? 1.032 14.150 -5.674 1.00 80.56 78 ARG A C 1
ATOM 627 O O . ARG A 1 78 ? 1.645 13.514 -4.819 1.00 80.56 78 ARG A O 1
ATOM 634 N N . GLU A 1 79 ? -0.119 13.731 -6.179 1.00 75.31 79 GLU A N 1
ATOM 635 C CA . GLU A 1 79 ? -0.744 12.459 -5.820 1.00 75.31 79 GLU A CA 1
ATOM 636 C C . GLU A 1 79 ? 0.036 11.289 -6.414 1.00 75.31 79 GLU A C 1
ATOM 638 O O . GLU A 1 79 ? 0.287 10.296 -5.727 1.00 75.31 79 GLU A O 1
ATOM 643 N N . ARG A 1 80 ? 0.510 11.450 -7.653 1.00 77.62 80 ARG A N 1
ATOM 644 C CA . ARG A 1 80 ? 1.434 10.515 -8.289 1.00 77.62 80 ARG A CA 1
ATOM 645 C C . ARG A 1 80 ? 2.693 10.340 -7.445 1.00 77.62 80 ARG A C 1
ATOM 647 O O . ARG A 1 80 ? 3.051 9.202 -7.153 1.00 77.62 80 ARG A O 1
ATOM 654 N N . GLU A 1 81 ? 3.316 11.423 -6.977 1.00 78.56 81 GLU A N 1
ATOM 655 C CA . GLU A 1 81 ? 4.504 11.319 -6.117 1.00 78.56 81 GLU A CA 1
ATOM 656 C C . GLU A 1 81 ? 4.201 10.624 -4.782 1.00 78.56 81 GLU A C 1
ATOM 658 O O . GLU A 1 81 ? 4.940 9.735 -4.369 1.00 78.56 81 GLU A O 1
ATOM 663 N N . ALA A 1 82 ? 3.054 10.893 -4.155 1.00 76.50 82 ALA A N 1
ATOM 664 C CA . ALA A 1 82 ? 2.656 10.183 -2.936 1.00 76.50 82 ALA A CA 1
ATOM 665 C C . ALA A 1 82 ? 2.506 8.659 -3.148 1.00 76.50 82 ALA A C 1
ATOM 667 O O . ALA A 1 82 ? 2.843 7.855 -2.264 1.00 76.50 82 ALA A O 1
ATOM 668 N N . VAL A 1 83 ? 2.019 8.236 -4.320 1.00 76.06 83 VAL A N 1
ATOM 669 C CA . VAL A 1 83 ? 1.975 6.816 -4.704 1.00 76.06 83 VAL A CA 1
ATOM 670 C C . VAL A 1 83 ? 3.391 6.262 -4.883 1.00 76.06 83 VAL A C 1
ATOM 672 O O . VAL A 1 83 ? 3.686 5.175 -4.376 1.00 76.06 83 VAL A O 1
ATOM 675 N N . ARG A 1 84 ? 4.290 7.014 -5.528 1.00 77.38 84 ARG A N 1
ATOM 676 C CA . ARG A 1 84 ? 5.699 6.629 -5.712 1.00 77.38 84 ARG A CA 1
ATOM 677 C C . ARG A 1 84 ? 6.427 6.463 -4.380 1.00 77.38 84 ARG A C 1
ATOM 679 O O . ARG A 1 84 ? 7.045 5.423 -4.163 1.00 77.38 84 ARG A O 1
ATOM 686 N N . ASP A 1 85 ? 6.280 7.405 -3.454 1.00 79.19 85 ASP A N 1
ATOM 687 C CA . ASP A 1 85 ? 6.835 7.338 -2.096 1.00 79.19 85 ASP A CA 1
ATOM 688 C C . ASP A 1 85 ? 6.352 6.097 -1.344 1.00 79.19 85 ASP A C 1
ATOM 690 O O . ASP A 1 85 ? 7.110 5.393 -0.670 1.00 79.19 85 ASP A O 1
ATOM 694 N N . SER A 1 86 ? 5.055 5.811 -1.452 1.00 77.56 86 SER A N 1
ATOM 695 C CA . SER A 1 86 ? 4.442 4.633 -0.838 1.00 77.56 86 SER A CA 1
ATOM 696 C C . SER A 1 86 ? 5.011 3.345 -1.423 1.00 77.56 86 SER A C 1
ATOM 698 O O . SER A 1 86 ? 5.297 2.406 -0.677 1.00 77.56 86 SER A O 1
ATOM 700 N N . PHE A 1 87 ? 5.262 3.321 -2.731 1.00 77.62 87 PHE A N 1
ATOM 701 C CA . PHE A 1 87 ? 5.910 2.193 -3.377 1.00 77.62 87 PHE A CA 1
ATOM 702 C C . PHE A 1 87 ? 7.387 2.038 -2.979 1.00 77.62 87 PHE A C 1
ATOM 704 O O . PHE A 1 87 ? 7.821 0.921 -2.689 1.00 77.62 87 PHE A O 1
ATOM 711 N N . ARG A 1 88 ? 8.159 3.131 -2.889 1.00 80.75 88 ARG A N 1
ATOM 712 C CA . ARG A 1 88 ? 9.555 3.084 -2.417 1.00 80.75 88 ARG A CA 1
ATOM 713 C C . ARG A 1 88 ? 9.638 2.497 -1.005 1.00 80.75 88 ARG A C 1
ATOM 715 O O . ARG A 1 88 ? 10.418 1.574 -0.780 1.00 80.75 88 ARG A O 1
ATOM 722 N N . ARG A 1 89 ? 8.754 2.929 -0.098 1.00 78.62 89 ARG A N 1
ATOM 723 C CA . ARG A 1 89 ? 8.618 2.342 1.249 1.00 78.62 89 ARG A CA 1
ATOM 724 C C . ARG A 1 89 ? 8.249 0.861 1.200 1.00 78.62 89 ARG A C 1
ATOM 726 O O . ARG A 1 89 ? 8.858 0.059 1.899 1.00 78.62 89 ARG A O 1
ATOM 733 N N . TYR A 1 90 ? 7.306 0.483 0.336 1.00 76.94 90 TYR A N 1
ATOM 734 C CA . TYR A 1 90 ? 6.912 -0.915 0.165 1.00 76.94 90 TYR A CA 1
ATOM 735 C C . TYR A 1 90 ? 8.077 -1.819 -0.265 1.00 76.94 90 TYR A C 1
ATOM 737 O O . TYR A 1 90 ? 8.232 -2.918 0.271 1.00 76.94 90 TYR A O 1
ATOM 745 N N . ARG A 1 91 ? 8.919 -1.361 -1.205 1.00 77.81 91 ARG A N 1
ATOM 746 C CA . ARG A 1 91 ? 10.118 -2.101 -1.637 1.00 77.81 91 ARG A CA 1
ATOM 747 C C . ARG A 1 91 ? 11.124 -2.291 -0.503 1.00 77.81 91 ARG A C 1
ATOM 749 O O . ARG A 1 91 ? 11.737 -3.353 -0.444 1.00 77.81 91 ARG A O 1
ATOM 756 N N . GLY A 1 92 ? 11.241 -1.311 0.394 1.00 82.88 92 GLY A N 1
ATOM 757 C CA . GLY A 1 92 ? 12.115 -1.375 1.567 1.00 82.88 92 GLY A CA 1
ATOM 758 C C . GLY A 1 92 ? 11.698 -2.407 2.620 1.00 82.88 92 GLY A C 1
ATOM 759 O O . GLY A 1 92 ? 12.518 -2.793 3.446 1.00 82.88 92 GLY A O 1
ATOM 760 N N . PHE A 1 93 ? 10.454 -2.902 2.597 1.00 82.69 93 PHE A N 1
ATOM 761 C CA . PHE A 1 93 ? 10.027 -3.952 3.523 1.00 82.69 93 PHE A CA 1
ATOM 762 C C . PHE A 1 93 ? 10.623 -5.320 3.175 1.00 82.69 93 PHE A C 1
ATOM 764 O O . PHE A 1 93 ? 10.715 -5.701 2.004 1.00 82.69 93 PHE A O 1
ATOM 771 N N . GLY A 1 94 ? 10.934 -6.107 4.208 1.00 88.00 94 GLY A N 1
ATOM 772 C CA . GLY A 1 94 ? 11.399 -7.484 4.060 1.00 88.00 94 GLY A CA 1
ATOM 773 C C . GLY A 1 94 ? 10.354 -8.411 3.414 1.00 88.00 94 GLY A C 1
ATOM 774 O O . GLY A 1 94 ? 9.155 -8.105 3.380 1.00 88.00 94 GLY A O 1
ATOM 775 N N . PRO A 1 95 ? 10.765 -9.589 2.908 1.00 83.25 95 PRO A N 1
ATOM 776 C CA . PRO A 1 95 ? 9.879 -10.509 2.190 1.00 83.25 95 PRO A CA 1
ATOM 777 C C . PRO A 1 95 ? 8.661 -10.946 3.020 1.00 83.25 95 PRO A C 1
ATOM 779 O O . PRO A 1 95 ? 7.552 -11.011 2.483 1.00 83.25 95 PRO A O 1
ATOM 782 N N . ARG A 1 96 ? 8.841 -11.165 4.330 1.00 86.50 96 ARG A N 1
ATOM 783 C CA . ARG A 1 96 ? 7.764 -11.529 5.266 1.00 86.50 96 ARG A CA 1
ATOM 784 C C . ARG A 1 96 ? 6.708 -10.430 5.393 1.00 86.50 96 ARG A C 1
ATOM 786 O O . ARG A 1 96 ? 5.512 -10.719 5.336 1.00 86.50 96 ARG A O 1
ATOM 793 N N . ASP A 1 97 ? 7.133 -9.178 5.534 1.00 80.56 97 ASP 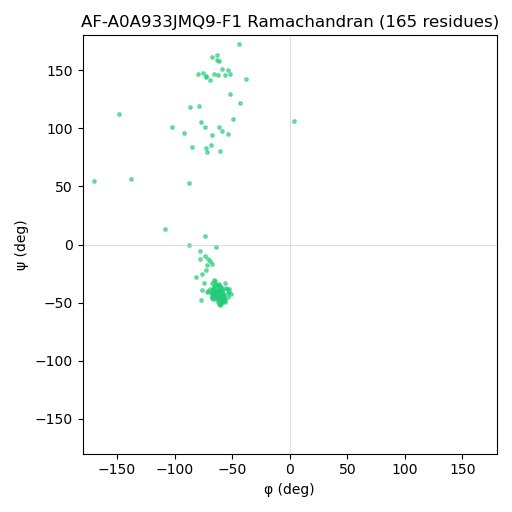A N 1
ATOM 794 C CA . ASP A 1 97 ? 6.228 -8.032 5.650 1.00 80.56 97 ASP A CA 1
ATOM 795 C C . ASP A 1 97 ? 5.462 -7.797 4.355 1.00 80.56 97 ASP A C 1
ATOM 797 O O . ASP A 1 97 ? 4.238 -7.660 4.376 1.00 80.56 97 ASP A O 1
ATOM 801 N N . ARG A 1 98 ? 6.151 -7.855 3.211 1.00 82.06 98 ARG A N 1
ATOM 802 C CA . ARG A 1 98 ? 5.502 -7.747 1.899 1.00 82.06 98 ARG A CA 1
ATOM 803 C C . ARG A 1 98 ? 4.482 -8.860 1.672 1.00 82.06 98 ARG A C 1
ATOM 805 O O . ARG A 1 98 ? 3.415 -8.594 1.123 1.00 82.06 98 ARG A O 1
ATOM 812 N N . ALA A 1 99 ? 4.777 -10.088 2.105 1.00 81.81 99 ALA A N 1
ATOM 813 C CA . ALA A 1 99 ? 3.836 -11.204 2.032 1.00 81.81 99 ALA A CA 1
ATOM 814 C C . ALA A 1 99 ? 2.607 -10.979 2.924 1.00 81.81 99 ALA A C 1
ATOM 816 O O . ALA A 1 99 ? 1.486 -11.209 2.476 1.00 81.81 99 ALA A O 1
ATOM 817 N N . ARG A 1 100 ? 2.794 -10.473 4.151 1.00 82.69 100 ARG A N 1
ATOM 818 C CA . ARG A 1 100 ? 1.678 -10.095 5.034 1.00 82.69 100 ARG A CA 1
ATOM 819 C C . ARG A 1 100 ? 0.810 -9.004 4.404 1.00 82.69 100 ARG A C 1
ATOM 821 O O . ARG A 1 100 ? -0.406 -9.140 4.391 1.00 82.69 100 ARG A O 1
ATOM 828 N N . MET A 1 101 ? 1.422 -7.953 3.859 1.00 80.12 101 MET A N 1
ATOM 829 C CA . MET A 1 101 ? 0.694 -6.862 3.204 1.00 80.12 101 MET A CA 1
ATOM 830 C C . MET A 1 101 ? -0.117 -7.348 2.001 1.00 80.12 101 MET A C 1
ATOM 832 O O . MET A 1 101 ? -1.271 -6.954 1.866 1.00 80.12 101 MET A O 1
ATOM 836 N N . ARG A 1 102 ? 0.455 -8.232 1.170 1.00 80.06 102 ARG A N 1
ATOM 837 C CA . ARG A 1 102 ? -0.264 -8.852 0.045 1.00 80.06 102 ARG A CA 1
ATOM 838 C C . ARG A 1 102 ? -1.484 -9.634 0.519 1.00 80.06 102 ARG A C 1
ATOM 840 O O . ARG A 1 102 ? -2.579 -9.331 0.071 1.00 80.06 102 ARG A O 1
ATOM 847 N N . ARG A 1 103 ? -1.322 -10.527 1.502 1.00 82.88 103 ARG A N 1
ATOM 848 C CA . ARG A 1 103 ? -2.454 -11.284 2.063 1.00 82.88 103 ARG A CA 1
ATOM 849 C C . ARG A 1 103 ? -3.553 -10.372 2.601 1.00 82.88 103 ARG A C 1
ATOM 851 O O . ARG A 1 103 ? -4.711 -10.551 2.258 1.00 82.88 103 ARG A O 1
ATOM 858 N N . ASN A 1 104 ? -3.197 -9.361 3.395 1.00 79.94 104 ASN A N 1
ATOM 859 C CA . ASN A 1 104 ? -4.177 -8.419 3.942 1.00 79.94 104 ASN A CA 1
ATOM 860 C C . ASN A 1 104 ? -4.939 -7.673 2.838 1.00 79.94 104 ASN A C 1
ATOM 862 O O . ASN A 1 104 ? -6.123 -7.382 2.984 1.00 79.94 104 ASN A O 1
ATOM 866 N N . TYR A 1 105 ? -4.254 -7.345 1.745 1.00 80.75 105 TYR A N 1
ATOM 867 C CA . TYR A 1 105 ? -4.873 -6.696 0.602 1.00 80.75 105 TYR A CA 1
ATOM 868 C C . TYR A 1 105 ? -5.795 -7.641 -0.180 1.00 80.75 105 TYR A C 1
ATOM 870 O O . TYR A 1 105 ? -6.885 -7.228 -0.576 1.00 80.75 105 TYR A O 1
ATOM 878 N N . ASP A 1 106 ? -5.390 -8.895 -0.376 1.00 80.00 106 ASP A N 1
ATOM 879 C CA . ASP A 1 106 ? -6.213 -9.900 -1.050 1.00 80.00 106 ASP A CA 1
ATOM 880 C C . ASP A 1 106 ? -7.508 -10.150 -0.265 1.00 80.00 106 ASP A C 1
ATOM 882 O O . ASP A 1 106 ? -8.590 -10.155 -0.848 1.00 80.00 106 ASP A O 1
ATOM 886 N N . GLU A 1 107 ? -7.422 -10.235 1.065 1.00 82.62 107 GLU A N 1
ATOM 887 C CA . GLU A 1 107 ? -8.600 -10.301 1.937 1.00 82.62 107 GLU A CA 1
ATOM 888 C C . GLU A 1 107 ? -9.458 -9.036 1.838 1.00 82.62 107 GLU A C 1
ATOM 890 O O . GLU A 1 107 ? -10.674 -9.118 1.675 1.00 82.62 107 GLU A O 1
ATOM 895 N N . PHE A 1 108 ? -8.842 -7.851 1.835 1.00 82.69 108 PHE A N 1
ATOM 896 C CA . PHE A 1 108 ? -9.567 -6.596 1.644 1.00 82.69 108 PHE A CA 1
ATOM 897 C C . PHE A 1 108 ? -10.315 -6.537 0.302 1.00 82.69 108 PHE A C 1
ATOM 899 O O . PHE A 1 108 ? -11.428 -6.014 0.246 1.00 82.69 108 PHE A O 1
ATOM 906 N N . ARG A 1 109 ? -9.744 -7.068 -0.790 1.00 82.12 109 ARG A N 1
ATOM 907 C CA . ARG A 1 109 ? -10.396 -7.081 -2.112 1.00 82.12 109 ARG A CA 1
ATOM 908 C C . AR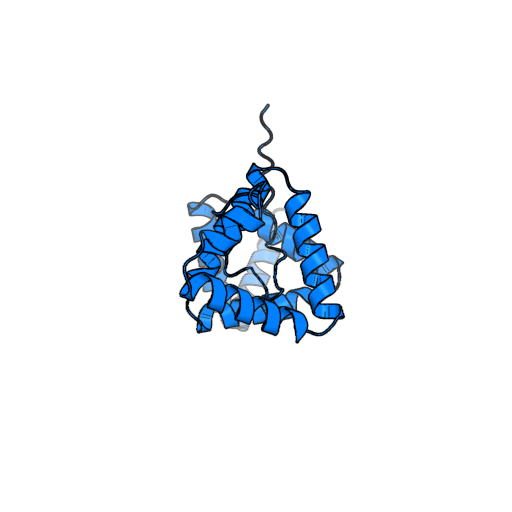G A 1 109 ? -11.652 -7.943 -2.140 1.00 82.12 109 ARG A C 1
ATOM 910 O O . ARG A 1 109 ? -12.585 -7.563 -2.849 1.00 82.12 109 ARG A O 1
ATOM 917 N N . LYS A 1 110 ? -11.669 -9.038 -1.375 1.00 87.44 110 LYS A N 1
ATOM 918 C CA . LYS A 1 110 ? -12.805 -9.966 -1.249 1.00 87.44 110 LYS A CA 1
ATOM 919 C C . LYS A 1 110 ? -13.974 -9.383 -0.452 1.00 87.44 110 LYS A C 1
ATOM 921 O O . LYS A 1 110 ? -15.081 -9.901 -0.544 1.00 87.44 110 LYS A O 1
ATOM 926 N N . LEU A 1 111 ? -13.749 -8.318 0.323 1.00 86.62 111 LEU A N 1
ATOM 927 C CA . LEU A 1 111 ? -14.812 -7.690 1.104 1.00 86.62 111 LEU A CA 1
ATOM 928 C C . LEU A 1 111 ? -15.889 -7.057 0.201 1.00 86.62 111 LEU A C 1
ATOM 930 O O . LEU A 1 111 ? -15.552 -6.479 -0.844 1.00 86.62 111 LEU A O 1
ATOM 934 N N . PRO A 1 112 ? -17.165 -7.070 0.637 1.00 94.94 112 PRO A N 1
ATOM 935 C CA . PRO A 1 112 ? -18.237 -6.341 -0.030 1.00 94.94 112 PRO A CA 1
ATOM 936 C C . PRO A 1 112 ? -17.902 -4.849 -0.206 1.00 94.94 112 PRO A C 1
ATOM 938 O O . PRO A 1 112 ? -17.187 -4.274 0.626 1.00 94.94 112 PRO A O 1
ATOM 941 N N . PRO A 1 113 ? -18.418 -4.183 -1.257 1.00 89.75 113 PRO A N 1
ATOM 942 C CA . PRO A 1 113 ? -18.123 -2.778 -1.542 1.00 89.75 113 PRO A CA 1
ATOM 943 C C . PRO A 1 113 ? -18.318 -1.833 -0.349 1.00 89.75 113 PRO A C 1
ATOM 945 O O . PRO A 1 113 ? -17.444 -0.999 -0.095 1.00 89.75 113 PRO A O 1
ATOM 948 N N . ASP A 1 114 ? -19.395 -2.011 0.416 1.00 91.62 114 ASP A N 1
ATOM 949 C CA . ASP A 1 114 ? -19.716 -1.162 1.568 1.00 91.62 114 ASP A CA 1
ATOM 950 C C . ASP A 1 114 ? -18.714 -1.319 2.711 1.00 91.62 114 ASP A C 1
ATOM 952 O O . ASP A 1 114 ? -18.260 -0.328 3.291 1.00 91.62 114 ASP A O 1
ATOM 956 N N . GLU A 1 115 ? -18.288 -2.551 2.992 1.00 88.69 115 GLU A N 1
ATOM 957 C CA . GLU A 1 115 ? -17.297 -2.808 4.035 1.00 88.69 115 GLU A CA 1
ATOM 958 C C . GLU A 1 115 ? -15.925 -2.263 3.619 1.00 88.69 115 GLU A C 1
ATOM 960 O O . GLU A 1 115 ? -15.234 -1.618 4.414 1.00 88.69 115 GLU A O 1
ATOM 965 N N . ARG A 1 116 ? -15.558 -2.389 2.335 1.00 86.31 116 ARG A N 1
ATOM 966 C CA . ARG A 1 116 ? -14.350 -1.735 1.803 1.00 86.31 116 ARG A CA 1
ATOM 967 C C . ARG A 1 116 ? -14.416 -0.222 1.971 1.00 86.31 116 ARG A C 1
ATOM 969 O O . ARG A 1 116 ? -13.422 0.387 2.367 1.00 86.31 116 ARG A O 1
ATOM 976 N N . HIS A 1 117 ? -15.561 0.395 1.683 1.00 85.19 117 HIS A N 1
ATOM 977 C CA . HIS A 1 117 ? -15.753 1.840 1.844 1.00 85.19 117 HIS A CA 1
ATOM 978 C C . HIS A 1 117 ? -15.631 2.273 3.303 1.00 85.19 117 HIS A C 1
ATOM 980 O O . HIS A 1 117 ? -14.942 3.248 3.618 1.00 85.19 117 HIS A O 1
ATOM 986 N N . ARG A 1 118 ? -16.237 1.511 4.216 1.00 88.38 118 ARG A N 1
ATOM 987 C CA . ARG A 1 118 ? -16.130 1.735 5.658 1.00 88.38 118 ARG A CA 1
ATOM 988 C C . ARG A 1 118 ? -14.678 1.679 6.126 1.00 88.38 118 ARG A C 1
ATOM 990 O O . ARG A 1 118 ? -14.226 2.600 6.808 1.00 88.38 118 ARG A O 1
ATOM 997 N N . LEU A 1 119 ? -13.936 0.647 5.733 1.00 84.81 119 LEU A N 1
ATOM 998 C CA . LEU A 1 119 ? -12.526 0.499 6.095 1.00 84.81 119 LEU A CA 1
ATOM 999 C C . LEU A 1 119 ? -11.659 1.618 5.508 1.00 84.81 119 LEU A C 1
ATOM 1001 O O . LEU A 1 119 ? -10.814 2.159 6.219 1.00 84.81 119 LEU A O 1
ATOM 1005 N N . LYS A 1 120 ? -11.905 2.034 4.258 1.00 82.25 120 LYS A N 1
ATOM 1006 C CA . LYS A 1 120 ? -11.224 3.195 3.660 1.00 82.25 120 LYS A CA 1
ATOM 1007 C C . LYS A 1 120 ? -11.466 4.467 4.471 1.00 82.25 120 LYS A C 1
ATOM 1009 O O . LYS A 1 120 ? -10.509 5.161 4.800 1.00 82.25 120 LYS A O 1
ATOM 1014 N N . LYS A 1 121 ? -12.714 4.744 4.866 1.00 84.69 121 LYS A N 1
ATOM 1015 C CA . LYS A 1 121 ? -13.050 5.901 5.717 1.00 84.69 121 LYS A CA 1
ATOM 1016 C C . LYS A 1 121 ? -12.334 5.854 7.066 1.00 84.69 121 LYS A C 1
ATOM 1018 O O . LYS A 1 121 ? -11.837 6.878 7.528 1.00 84.69 121 LYS A O 1
ATOM 1023 N N . LEU A 1 122 ? -12.272 4.684 7.703 1.00 84.88 122 LEU A N 1
ATOM 1024 C CA . LEU A 1 122 ? -11.547 4.512 8.966 1.00 84.88 122 LEU A CA 1
ATOM 1025 C C . LEU A 1 122 ? -10.043 4.742 8.790 1.00 84.88 122 LEU A C 1
ATOM 1027 O O . LEU A 1 122 ? -9.439 5.426 9.612 1.00 84.88 122 LEU A O 1
ATOM 1031 N N . ALA A 1 123 ? -9.455 4.227 7.709 1.00 83.31 123 ALA A N 1
ATOM 1032 C CA . ALA A 1 123 ? -8.046 4.432 7.392 1.00 83.31 123 ALA A CA 1
ATOM 1033 C C . ALA A 1 123 ? -7.720 5.910 7.121 1.00 83.31 123 ALA A C 1
ATOM 1035 O O . ALA A 1 123 ? -6.709 6.404 7.615 1.00 83.31 123 ALA A O 1
ATOM 1036 N N . MET A 1 124 ? -8.591 6.631 6.403 1.00 80.38 124 MET A N 1
ATOM 1037 C CA . MET A 1 124 ? -8.449 8.077 6.186 1.00 80.38 124 MET A CA 1
ATOM 1038 C C . MET A 1 124 ? -8.470 8.842 7.512 1.00 80.38 124 MET A C 1
ATOM 1040 O O . MET A 1 124 ? -7.516 9.557 7.812 1.00 80.38 124 MET A O 1
ATOM 1044 N N . LYS A 1 125 ? -9.488 8.605 8.352 1.00 82.75 125 LYS A N 1
ATOM 1045 C CA . LYS A 1 125 ? -9.592 9.226 9.683 1.00 82.75 125 LYS A CA 1
ATOM 1046 C C . LYS A 1 125 ? -8.375 8.927 10.551 1.00 82.75 125 LYS A C 1
ATOM 1048 O O . LYS A 1 125 ? -7.860 9.812 11.218 1.00 82.75 125 LYS A O 1
ATOM 1053 N N . PHE A 1 126 ? -7.891 7.685 10.530 1.00 83.81 126 PHE A N 1
ATOM 1054 C CA . PHE A 1 126 ? -6.673 7.314 11.245 1.00 83.81 126 PHE A CA 1
ATOM 1055 C C . PHE A 1 126 ? -5.455 8.079 10.719 1.00 83.81 126 PHE A C 1
ATOM 1057 O O . PHE A 1 126 ? -4.637 8.542 11.504 1.00 83.81 126 PHE A O 1
ATOM 1064 N N . GLY A 1 127 ? -5.330 8.236 9.400 1.00 79.19 127 GLY A N 1
ATOM 1065 C CA . GLY A 1 127 ? -4.251 8.985 8.763 1.00 79.19 127 GLY A CA 1
ATOM 1066 C C . GLY A 1 127 ? -4.216 10.466 9.154 1.00 79.19 127 GLY A C 1
ATOM 1067 O O . GLY A 1 127 ? -3.122 11.018 9.301 1.00 79.19 127 GLY A O 1
ATOM 1068 N N . GLU A 1 128 ? -5.385 11.066 9.379 1.00 85.44 128 GLU A N 1
ATOM 1069 C CA . GLU A 1 128 ? -5.577 12.460 9.807 1.00 85.44 128 GLU A CA 1
ATOM 1070 C C . GLU A 1 128 ? -5.195 12.718 11.273 1.00 85.44 128 GLU A C 1
ATOM 1072 O O . GLU A 1 128 ? -4.886 13.856 11.619 1.00 85.44 128 GLU A O 1
ATOM 1077 N N . LEU A 1 129 ? -5.161 11.683 12.122 1.00 87.44 129 LEU A N 1
ATOM 1078 C CA . LEU A 1 129 ? -4.784 11.822 13.532 1.00 87.44 129 LEU A CA 1
ATOM 1079 C C . LEU A 1 129 ? -3.340 12.326 13.701 1.00 87.44 129 LEU A C 1
ATOM 1081 O O . LEU A 1 129 ? -2.429 11.949 12.944 1.00 87.44 129 LEU A O 1
ATOM 1085 N N . SER A 1 130 ? -3.126 13.125 14.751 1.00 92.50 130 SER A N 1
ATOM 1086 C CA . SER A 1 130 ? -1.790 13.524 15.193 1.00 92.50 130 SER A CA 1
ATOM 1087 C C . SER A 1 130 ? -0.961 12.291 15.602 1.00 92.50 130 SER A C 1
ATOM 1089 O O . SER A 1 130 ? -1.530 11.238 15.913 1.00 92.50 130 SER A O 1
ATOM 1091 N N . PRO A 1 131 ? 0.382 12.363 15.599 1.00 90.56 131 PRO A N 1
ATOM 1092 C CA . PRO A 1 131 ? 1.217 11.257 16.074 1.00 90.56 131 PRO A CA 1
ATOM 1093 C C . PRO A 1 131 ? 0.869 10.811 17.502 1.00 90.56 131 PRO A C 1
ATOM 1095 O O . PRO A 1 131 ? 0.824 9.612 17.774 1.00 90.56 131 PRO A O 1
ATOM 1098 N N . GLU A 1 132 ? 0.552 11.762 18.383 1.00 93.19 132 GLU A N 1
ATOM 1099 C CA . GLU A 1 132 ? 0.157 11.491 19.766 1.00 93.19 132 GLU A CA 1
ATOM 1100 C C . GLU A 1 132 ? -1.196 10.770 19.838 1.00 93.19 132 GLU A C 1
ATOM 1102 O O . GLU A 1 132 ? -1.328 9.748 20.515 1.00 93.19 132 GLU A O 1
ATOM 1107 N N . ASP A 1 133 ? -2.192 11.229 19.077 1.00 92.69 133 ASP A N 1
ATOM 1108 C CA . ASP A 1 133 ? -3.508 10.584 19.035 1.00 92.69 133 ASP A CA 1
ATOM 1109 C C . ASP A 1 133 ? -3.437 9.179 18.433 1.00 92.69 133 ASP A C 1
ATOM 1111 O O . ASP A 1 133 ? -4.126 8.263 18.893 1.00 92.69 133 ASP A O 1
ATOM 1115 N N . LYS A 1 134 ? -2.572 8.976 17.430 1.00 90.00 134 LYS A N 1
ATOM 1116 C CA . LYS A 1 134 ? -2.285 7.644 16.880 1.00 90.00 134 LYS A CA 1
ATOM 1117 C C . LYS A 1 134 ? -1.704 6.731 17.950 1.00 90.00 134 LYS A C 1
ATOM 1119 O O . LYS A 1 134 ? -2.183 5.606 18.084 1.00 90.00 134 LYS A O 1
ATOM 1124 N N . ALA A 1 135 ? -0.721 7.204 18.718 1.00 91.81 135 ALA A N 1
ATOM 1125 C CA . ALA A 1 135 ? -0.107 6.428 19.791 1.00 91.81 135 ALA A CA 1
ATOM 1126 C C . ALA A 1 135 ? -1.142 6.035 20.857 1.00 91.81 135 ALA A C 1
ATOM 1128 O O . ALA A 1 135 ? -1.290 4.848 21.148 1.00 91.81 135 ALA A O 1
ATOM 1129 N N . LYS A 1 136 ? -1.945 6.994 21.338 1.00 94.00 136 LYS A N 1
ATOM 1130 C CA . LYS A 1 136 ? -3.035 6.743 22.302 1.00 94.00 136 LYS A CA 1
ATOM 1131 C C . LYS A 1 136 ? -4.060 5.741 21.768 1.00 94.00 136 LYS A C 1
ATOM 1133 O O . LYS A 1 136 ? -4.533 4.865 22.496 1.00 94.00 136 LYS A O 1
ATOM 1138 N N . LEU A 1 137 ? -4.419 5.845 20.487 1.00 91.44 137 LEU A N 1
ATOM 1139 C CA . LEU A 1 137 ? -5.363 4.924 19.861 1.00 91.44 137 LEU A CA 1
ATOM 1140 C C . LEU A 1 137 ? -4.792 3.505 19.749 1.00 91.44 137 LEU A C 1
ATOM 1142 O O . LEU A 1 137 ? -5.492 2.551 20.093 1.00 91.44 137 LEU A O 1
ATOM 1146 N N . ILE A 1 138 ? -3.544 3.363 19.297 1.00 89.75 138 ILE A N 1
ATOM 1147 C CA . ILE A 1 138 ? -2.846 2.072 19.208 1.00 89.75 138 ILE A CA 1
ATOM 1148 C C . ILE A 1 138 ? -2.735 1.438 20.597 1.00 89.75 138 ILE A C 1
ATOM 1150 O O . ILE A 1 138 ? -3.063 0.265 20.765 1.00 89.75 138 ILE A O 1
ATOM 1154 N N . GLU A 1 139 ? -2.353 2.217 21.606 1.00 92.81 139 GLU A N 1
ATOM 1155 C CA . GLU A 1 139 ? -2.252 1.760 22.990 1.00 92.81 139 GLU A CA 1
ATOM 1156 C C . GLU A 1 139 ? -3.603 1.248 23.514 1.00 92.81 139 GLU A C 1
ATOM 1158 O O . GLU A 1 139 ? -3.683 0.166 24.096 1.00 92.81 139 GLU A O 1
ATOM 1163 N N . ARG A 1 140 ? -4.698 1.973 23.244 1.00 91.62 140 ARG A N 1
ATOM 1164 C CA . ARG A 1 140 ? -6.053 1.533 23.605 1.00 91.62 140 ARG A CA 1
ATOM 1165 C C . ARG A 1 140 ? -6.445 0.231 22.904 1.00 91.62 140 ARG A C 1
ATOM 1167 O O . ARG A 1 140 ? -7.089 -0.615 23.523 1.00 91.62 140 ARG A O 1
ATOM 1174 N N . ILE A 1 141 ? -6.092 0.074 21.627 1.00 89.81 141 ILE A N 1
ATOM 1175 C CA . ILE A 1 141 ? -6.358 -1.150 20.857 1.00 89.81 141 ILE A CA 1
ATOM 1176 C C . ILE A 1 141 ? -5.583 -2.332 21.450 1.00 89.81 141 ILE A C 1
ATOM 1178 O O . ILE A 1 141 ? -6.173 -3.393 21.646 1.00 89.81 141 ILE A O 1
ATOM 1182 N N . ASN A 1 142 ? -4.304 -2.140 21.779 1.00 89.38 142 ASN A N 1
ATOM 1183 C CA . ASN A 1 142 ? -3.468 -3.173 22.392 1.00 89.38 142 ASN A CA 1
ATOM 1184 C C . ASN A 1 142 ? -4.030 -3.594 23.751 1.00 89.38 142 ASN A C 1
ATOM 1186 O O . ASN A 1 142 ? -4.340 -4.767 23.937 1.00 89.38 142 ASN A O 1
ATOM 1190 N N . ARG A 1 143 ? -4.317 -2.626 24.634 1.00 90.00 143 ARG A N 1
ATOM 1191 C CA . ARG A 1 143 ? -4.965 -2.895 25.926 1.00 90.00 143 ARG A CA 1
ATOM 1192 C C . ARG A 1 143 ? -6.260 -3.678 25.761 1.00 90.00 143 ARG A C 1
ATOM 1194 O O . ARG A 1 143 ? -6.485 -4.642 26.475 1.00 90.00 143 ARG A O 1
ATOM 1201 N N . TRP A 1 144 ? -7.110 -3.295 24.806 1.00 87.94 144 TRP A N 1
ATOM 1202 C CA . TRP A 1 144 ? -8.354 -4.016 24.540 1.00 87.94 144 TRP A CA 1
ATOM 1203 C C . TRP A 1 144 ? -8.118 -5.452 24.063 1.00 87.94 144 TRP A C 1
ATOM 1205 O O . TRP A 1 144 ? -8.870 -6.348 24.446 1.00 87.94 144 TRP A O 1
ATOM 1215 N N . ARG A 1 145 ? -7.112 -5.687 23.213 1.00 88.38 145 ARG A N 1
ATOM 1216 C CA . ARG A 1 145 ? -6.780 -7.024 22.706 1.00 88.38 145 ARG A CA 1
ATOM 1217 C C . ARG A 1 145 ? -6.422 -7.971 23.848 1.00 88.38 145 ARG A C 1
ATOM 1219 O O . ARG A 1 145 ? -6.932 -9.090 23.846 1.00 88.38 145 ARG A O 1
ATOM 1226 N N . ASP A 1 146 ? -5.658 -7.473 24.813 1.00 91.69 146 ASP A N 1
ATOM 1227 C CA . ASP A 1 146 ? -5.089 -8.251 25.916 1.00 91.69 146 ASP A CA 1
ATOM 1228 C C . ASP A 1 146 ? -6.108 -8.561 27.036 1.00 91.69 146 ASP A C 1
ATOM 1230 O O . ASP A 1 146 ? -5.868 -9.432 27.866 1.00 91.69 146 ASP A O 1
ATOM 1234 N N . LEU A 1 147 ? -7.280 -7.906 27.047 1.00 92.00 147 LEU A N 1
ATOM 1235 C CA . LEU A 1 147 ? -8.356 -8.223 27.996 1.00 92.00 147 LEU A CA 1
ATOM 1236 C C . LEU A 1 147 ? -8.999 -9.594 27.717 1.00 92.00 147 LEU A C 1
ATOM 1238 O O . LEU A 1 147 ? -9.317 -9.925 26.565 1.00 92.00 147 LEU A O 1
ATOM 1242 N N . THR A 1 148 ? -9.329 -10.331 28.781 1.00 92.69 148 THR A N 1
ATOM 1243 C CA . THR A 1 148 ? -10.128 -11.566 28.691 1.00 92.69 148 THR A CA 1
ATOM 1244 C C . THR A 1 148 ? -11.575 -11.274 28.256 1.00 92.69 148 THR A C 1
ATOM 1246 O O . THR A 1 148 ? -12.039 -10.127 28.350 1.00 92.69 148 THR A O 1
ATOM 1249 N N . PRO A 1 149 ? -12.329 -12.276 27.765 1.00 91.94 149 PRO A N 1
ATOM 1250 C CA . PRO A 1 149 ? -13.743 -12.105 27.425 1.00 91.94 149 PRO A CA 1
ATOM 1251 C C . PRO A 1 149 ? -14.586 -11.522 28.575 1.00 91.94 149 PRO A C 1
ATOM 1253 O O . PRO A 1 149 ? -15.378 -10.599 28.354 1.00 91.94 149 PRO A O 1
ATOM 1256 N N . GLU A 1 150 ? -14.358 -11.974 29.808 1.00 91.88 150 GLU A N 1
ATOM 1257 C CA . GLU A 1 150 ? -15.069 -11.537 31.018 1.00 91.88 150 GLU A CA 1
ATOM 1258 C C . GLU A 1 150 ? -14.738 -10.076 31.339 1.00 91.88 150 GLU A C 1
ATOM 1260 O O . GLU A 1 150 ? -15.628 -9.257 31.596 1.00 91.88 150 GLU A O 1
ATOM 1265 N N . GLN A 1 151 ? -13.455 -9.709 31.246 1.00 90.25 151 GLN A N 1
ATOM 1266 C CA . GLN A 1 151 ? -12.997 -8.333 31.434 1.00 90.25 151 GLN A CA 1
ATOM 1267 C C . GLN A 1 151 ? -13.596 -7.393 30.377 1.00 90.25 151 GLN A C 1
ATOM 1269 O O . GLN A 1 151 ? -14.089 -6.309 30.713 1.00 90.25 151 GLN A O 1
ATOM 1274 N N . LYS A 1 152 ? -13.635 -7.821 29.106 1.00 91.56 152 LYS A N 1
ATOM 1275 C CA . LYS A 1 152 ? -14.288 -7.084 28.009 1.00 91.56 152 LYS A CA 1
ATOM 1276 C C . LYS A 1 152 ? -15.777 -6.884 28.286 1.00 91.56 152 LYS A C 1
ATOM 1278 O O . LYS A 1 152 ? -16.295 -5.785 28.071 1.00 91.56 152 LYS A O 1
ATOM 1283 N N . GLN A 1 153 ? -16.476 -7.908 28.778 1.00 91.00 153 GLN A N 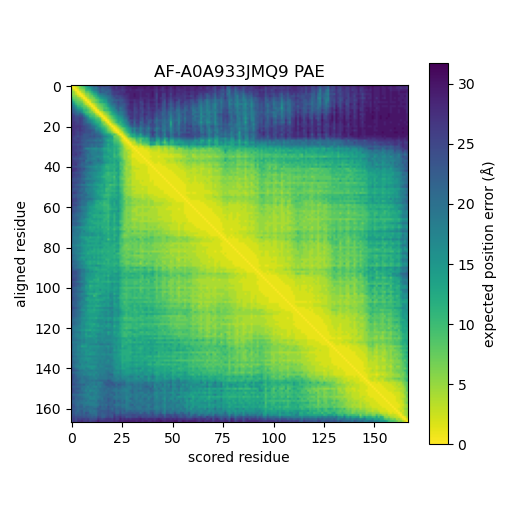1
ATOM 1284 C CA . GLN A 1 153 ? -17.903 -7.820 29.087 1.00 91.00 153 GLN A CA 1
ATOM 1285 C C . GLN A 1 153 ? -18.175 -6.866 30.257 1.00 91.00 153 GLN A C 1
ATOM 1287 O O . GLN A 1 153 ? -19.061 -6.012 30.155 1.00 91.00 153 GLN A O 1
ATOM 1292 N N . LYS A 1 154 ? -17.383 -6.945 31.334 1.00 92.69 154 LYS A N 1
ATOM 1293 C CA . LYS A 1 154 ? -17.488 -6.033 32.485 1.00 92.69 154 LYS A CA 1
ATOM 1294 C C . LYS A 1 154 ? -17.265 -4.581 32.064 1.00 92.69 154 LYS A C 1
ATOM 1296 O O . LYS A 1 154 ? -18.050 -3.702 32.425 1.00 92.69 154 LYS A O 1
ATOM 1301 N N . LEU A 1 155 ? -16.248 -4.330 31.238 1.00 89.12 155 LEU A N 1
ATOM 1302 C CA . LEU A 1 155 ? -15.952 -2.994 30.727 1.00 89.12 155 LEU A CA 1
ATOM 1303 C C . LEU A 1 155 ? -17.081 -2.456 29.834 1.00 89.12 155 LEU A C 1
ATOM 1305 O O . LEU A 1 155 ? -17.493 -1.308 29.996 1.00 89.12 155 LEU A O 1
ATOM 1309 N N . ARG A 1 156 ? -17.649 -3.289 28.949 1.00 89.25 156 ARG A N 1
ATOM 1310 C CA . ARG A 1 156 ? -18.820 -2.922 28.128 1.00 89.25 156 ARG A CA 1
ATOM 1311 C C . ARG A 1 156 ? -20.026 -2.542 28.983 1.00 89.25 156 ARG A C 1
ATOM 1313 O O . ARG A 1 156 ? -20.638 -1.509 28.718 1.00 89.25 156 ARG A O 1
ATOM 1320 N N . LYS A 1 157 ? -20.343 -3.334 30.015 1.00 91.19 157 LYS A N 1
ATOM 1321 C CA . LYS A 1 157 ? -21.438 -3.037 30.956 1.00 91.19 157 LYS A CA 1
ATOM 1322 C C . LYS A 1 157 ? -21.212 -1.692 31.652 1.00 91.19 157 LYS A C 1
ATOM 1324 O O . LYS A 1 157 ? -22.115 -0.860 31.660 1.00 91.19 157 LYS A O 1
ATOM 1329 N N . ARG A 1 158 ? -19.991 -1.433 32.138 1.00 90.25 158 ARG A N 1
ATOM 1330 C CA . ARG A 1 158 ? -19.630 -0.160 32.788 1.00 90.25 158 ARG A CA 1
ATOM 1331 C C . ARG A 1 158 ? -19.779 1.041 31.851 1.00 90.25 158 ARG A C 1
ATOM 1333 O O . ARG A 1 158 ? -20.325 2.062 32.253 1.00 90.25 158 ARG A O 1
ATOM 1340 N N . ILE A 1 159 ? -19.320 0.923 30.603 1.00 89.81 159 ILE A N 1
ATOM 1341 C CA . ILE A 1 159 ? -19.459 1.988 29.595 1.00 89.81 159 ILE A CA 1
ATOM 1342 C C . ILE A 1 159 ? -20.937 2.243 29.274 1.00 89.81 159 ILE A C 1
ATOM 1344 O O . ILE A 1 159 ? -21.337 3.400 29.162 1.00 89.81 159 ILE A O 1
ATOM 1348 N N . ARG A 1 160 ? -21.752 1.185 29.148 1.00 90.38 160 ARG A N 1
ATOM 1349 C CA . ARG A 1 160 ? -23.195 1.302 28.892 1.00 90.38 160 ARG A CA 1
ATOM 1350 C C . ARG A 1 160 ? -23.913 2.020 30.035 1.00 90.38 160 ARG A C 1
ATOM 1352 O O . ARG A 1 160 ? -24.613 2.987 29.767 1.00 90.38 160 ARG A O 1
ATOM 1359 N N . ALA A 1 161 ? -23.677 1.603 31.279 1.00 88.75 161 ALA A N 1
ATOM 1360 C CA . ALA A 1 161 ? -24.278 2.225 32.459 1.00 88.75 161 ALA A CA 1
ATOM 1361 C C . ALA A 1 161 ? -23.910 3.714 32.571 1.00 88.75 161 ALA A C 1
ATOM 1363 O O . ALA A 1 161 ? -24.776 4.553 32.789 1.00 88.75 161 ALA A O 1
ATOM 1364 N N . ARG A 1 162 ? -22.641 4.068 32.317 1.00 87.88 162 ARG A N 1
ATOM 1365 C CA . ARG A 1 162 ? -22.187 5.468 32.350 1.00 87.88 162 ARG A CA 1
ATOM 1366 C C . ARG A 1 162 ? -22.816 6.336 31.256 1.00 87.88 162 ARG A C 1
ATOM 1368 O O . ARG A 1 162 ? -22.973 7.528 31.460 1.00 87.88 162 ARG A O 1
ATOM 1375 N N . ARG A 1 163 ? -23.155 5.760 30.097 1.00 85.31 163 ARG A N 1
ATOM 1376 C CA . ARG A 1 163 ? -23.873 6.479 29.030 1.00 85.31 163 ARG A CA 1
ATOM 1377 C C . ARG A 1 163 ? -25.351 6.688 29.352 1.00 85.31 163 ARG A C 1
ATOM 1379 O O . ARG A 1 163 ? -25.894 7.693 28.929 1.00 85.31 163 ARG A O 1
ATOM 1386 N N . GLN A 1 164 ? -25.970 5.752 30.068 1.00 79.44 164 GLN A N 1
ATOM 1387 C CA . GLN A 1 164 ? -27.385 5.814 30.445 1.00 79.44 164 GLN A CA 1
ATOM 1388 C C . GLN A 1 164 ? -27.641 6.702 31.668 1.00 79.44 164 GLN A C 1
ATOM 1390 O O . GLN A 1 164 ? -28.716 7.263 31.766 1.00 79.44 164 GLN A O 1
ATOM 1395 N N . GLY A 1 165 ? -26.670 6.849 32.577 1.00 72.94 165 GLY A N 1
ATOM 1396 C CA . GLY A 1 165 ? -26.781 7.747 33.737 1.00 72.94 165 GLY A CA 1
ATOM 1397 C C . GLY A 1 165 ? -26.350 9.198 33.487 1.00 72.94 165 GLY A C 1
ATOM 1398 O O . GLY A 1 165 ? -26.360 9.993 34.415 1.00 72.94 165 GLY A O 1
ATOM 1399 N N . ASN A 1 166 ? -25.918 9.528 32.266 1.00 57.50 166 ASN A N 1
ATOM 1400 C CA . ASN A 1 166 ? -25.566 10.889 31.833 1.00 57.50 166 ASN A CA 1
ATOM 1401 C C . ASN A 1 166 ? -26.609 11.464 30.846 1.00 57.50 166 ASN A C 1
ATOM 1403 O O . ASN A 1 166 ? -26.319 12.443 30.155 1.00 57.50 166 ASN A O 1
ATOM 1407 N N . GLN A 1 167 ? -27.769 10.811 30.740 1.00 49.12 167 GLN A N 1
ATOM 1408 C CA . GLN A 1 167 ? -28.988 11.281 30.079 1.00 49.12 167 GLN A CA 1
ATOM 1409 C C . GLN A 1 167 ? -30.033 11.546 31.156 1.00 49.12 167 GLN A C 1
ATOM 1411 O O . GLN A 1 167 ? -30.838 12.471 30.939 1.00 49.12 167 GLN A O 1
#

Secondary structure (DSSP, 8-state):
--------------SS---SS-TTS-S--S-HHHHHHHS-HHHHHHHHHHHHHHHTS-HHHHHHHHHHHHHHHTS-HHHHHHHHHHHHHHHHS-HHHHHHHHHHHHHHHHS-HHHHHHHHHHHHHHHHS-HHHHHHHHHHHHHHHHS-HHHHHHHHHHHHHHHHTT-

Radius of gyration: 22.61 Å; Cα contacts (8 Å, |Δi|>4): 35; chains: 1; bounding box: 53×44×64 Å

pLDDT: mean 75.31, std 19.07, range [28.56, 94.94]